Protein AF-A0A836RMW2-F1 (afdb_monomer_lite)

Radius of gyration: 26.43 Å; chains: 1; bounding box: 65×75×48 Å

Sequence (161 aa):
MANDQTCSEKLNKAEEYYYDDALDEAQALVLDCLNNFTLEKKERIRAYTILVRISLARENKDAAKKILLKIFTLDPTYQPTTEQETPRYVNVASEAKQEFIAQSKTTESQKQSSEKANTLWLWMGAGVAVVVTTIVLVVSGSAGENPDQLQSLSNPPPFPQ

pLDDT: mean 78.56, std 23.51, range [31.52, 98.62]

Secondary structure (DSSP, 8-state):
------HHHHHHHHHHHHHTT-HHHHHHHHHHHHT-TT--HHHHHHHHHHHHHHHHHTT-HHHHHHHHHHHHHH-TT----TTTS-HHHHHHHHHHHHHHHHHHHHHHHHHSSSSSS-TTSSS--S--------------------------PPPPPPPP-

Foldseek 3Di:
DPPPDDLVRLQVVLVVCVVVVVLVSSLVSLVVSCVDPPDDLVSVLSSLVSVLSSCVVVVNLVSNLVSLLVNCVSPVPDQDDCVRDPPVSNVSNVVSNVVSVVVVVVVVVVVVVVPPDPPVPPPDDDDDDDDDDDDDDDDDDDDDDDDDDDPDDDDDDDDDD

Structure (mmCIF, N/CA/C/O backbone):
data_AF-A0A836RMW2-F1
#
_entry.id   AF-A0A836RMW2-F1
#
loop_
_atom_site.group_PDB
_atom_site.id
_atom_site.type_symbol
_atom_site.label_atom_id
_atom_site.label_alt_id
_atom_site.label_comp_id
_atom_site.label_asym_id
_atom_site.label_entity_id
_atom_site.label_seq_id
_atom_site.pdbx_PDB_ins_code
_atom_site.Cartn_x
_atom_site.Cartn_y
_atom_site.Cartn_z
_atom_site.occupancy
_atom_site.B_iso_or_equiv
_atom_site.auth_seq_id
_atom_site.auth_comp_id
_atom_site.auth_asym_id
_atom_site.auth_atom_id
_atom_site.pdbx_PDB_model_num
ATOM 1 N N . MET A 1 1 ? 19.967 -21.666 -8.420 1.00 37.78 1 MET A N 1
ATOM 2 C CA . MET A 1 1 ? 20.308 -21.134 -7.086 1.00 37.78 1 MET A CA 1
ATOM 3 C C . MET A 1 1 ? 19.097 -20.343 -6.632 1.00 37.78 1 MET A C 1
ATOM 5 O O . MET A 1 1 ? 18.760 -19.377 -7.303 1.00 37.78 1 MET A O 1
ATOM 9 N N . ALA A 1 2 ? 18.358 -20.831 -5.634 1.00 46.25 2 ALA A N 1
ATOM 10 C CA . ALA A 1 2 ? 17.229 -20.085 -5.088 1.00 46.25 2 ALA A CA 1
ATOM 11 C C . ALA A 1 2 ? 17.804 -18.853 -4.382 1.00 46.25 2 ALA A C 1
ATOM 13 O O . ALA A 1 2 ? 18.662 -18.978 -3.513 1.00 46.25 2 ALA A O 1
ATOM 14 N N . ASN A 1 3 ? 17.433 -17.674 -4.866 1.00 53.44 3 ASN A N 1
ATOM 15 C CA . ASN A 1 3 ? 17.906 -16.406 -4.341 1.00 53.44 3 ASN A CA 1
ATOM 16 C C . ASN A 1 3 ? 17.170 -16.142 -3.019 1.00 53.44 3 ASN A C 1
ATOM 18 O O . ASN A 1 3 ? 16.083 -15.564 -3.031 1.00 53.44 3 ASN A O 1
ATOM 22 N N . ASP A 1 4 ? 17.731 -16.610 -1.900 1.00 62.56 4 ASP A N 1
ATOM 23 C CA . ASP A 1 4 ? 17.242 -16.345 -0.537 1.00 62.56 4 ASP A CA 1
ATOM 24 C C . ASP A 1 4 ? 17.554 -14.896 -0.127 1.00 62.56 4 ASP A C 1
ATOM 26 O O . ASP A 1 4 ? 18.243 -14.620 0.852 1.00 62.56 4 ASP A O 1
ATOM 30 N N . GLN A 1 5 ? 17.060 -13.938 -0.913 1.00 77.69 5 GLN A N 1
ATOM 31 C CA . GLN A 1 5 ? 17.037 -12.545 -0.492 1.00 77.69 5 GLN A CA 1
ATOM 32 C C . GLN A 1 5 ? 16.028 -12.372 0.636 1.00 77.69 5 GLN A C 1
ATOM 34 O O . GLN A 1 5 ? 14.887 -12.851 0.566 1.00 77.69 5 GLN A O 1
ATOM 39 N N . THR A 1 6 ? 16.446 -11.641 1.662 1.00 89.81 6 THR A N 1
ATOM 40 C CA . THR A 1 6 ? 15.588 -11.270 2.785 1.00 89.81 6 THR A CA 1
ATOM 41 C C . THR A 1 6 ? 14.435 -10.383 2.308 1.00 89.81 6 THR A C 1
ATOM 43 O O . THR A 1 6 ? 14.519 -9.717 1.273 1.00 89.81 6 THR A O 1
ATOM 46 N N . CYS A 1 7 ? 13.336 -10.336 3.069 1.00 92.81 7 CYS A N 1
ATOM 47 C CA . CYS A 1 7 ? 12.214 -9.459 2.722 1.00 92.81 7 CYS A CA 1
ATOM 48 C C . CYS A 1 7 ? 12.649 -7.989 2.646 1.00 92.81 7 CYS A C 1
ATOM 50 O O . CYS A 1 7 ? 12.268 -7.289 1.715 1.00 92.81 7 CYS A O 1
ATOM 52 N N . SER A 1 8 ? 13.506 -7.540 3.564 1.00 93.06 8 SER A N 1
ATOM 53 C CA . SER A 1 8 ? 14.064 -6.185 3.543 1.00 93.06 8 SER A CA 1
ATOM 54 C C . SER A 1 8 ? 14.803 -5.868 2.233 1.00 93.06 8 SER A C 1
ATOM 56 O O . SER A 1 8 ? 14.539 -4.835 1.618 1.00 93.06 8 SER A O 1
ATOM 58 N N . GLU A 1 9 ? 15.655 -6.778 1.747 1.00 94.19 9 GLU A N 1
ATOM 59 C CA . GLU A 1 9 ? 16.366 -6.613 0.468 1.00 94.19 9 GLU A CA 1
ATOM 60 C C . GLU A 1 9 ? 15.407 -6.571 -0.724 1.00 94.19 9 GLU A C 1
ATOM 62 O O . GLU A 1 9 ? 15.540 -5.716 -1.599 1.00 94.19 9 GLU A O 1
ATOM 67 N N . LYS A 1 10 ? 14.403 -7.453 -0.741 1.00 95.50 10 LYS A N 1
ATOM 68 C CA . LYS A 1 10 ? 13.364 -7.461 -1.778 1.00 95.50 10 LYS A CA 1
ATOM 69 C C . LYS A 1 10 ? 12.553 -6.166 -1.781 1.00 95.50 10 LYS A C 1
ATOM 71 O O . LYS A 1 10 ? 12.258 -5.653 -2.854 1.00 95.50 10 LYS A O 1
ATOM 76 N N . LEU A 1 11 ? 12.219 -5.611 -0.613 1.00 97.00 11 LEU A N 1
ATOM 77 C CA . LEU A 1 11 ? 11.503 -4.335 -0.518 1.00 97.00 11 LEU A CA 1
ATOM 78 C C . LEU A 1 11 ? 12.367 -3.148 -0.963 1.00 97.00 11 LEU A C 1
ATOM 80 O O . LEU A 1 11 ? 11.845 -2.262 -1.630 1.00 97.00 11 LEU A O 1
ATOM 84 N N . ASN A 1 12 ? 13.670 -3.141 -0.658 1.00 97.31 12 ASN A N 1
ATOM 85 C CA . ASN A 1 12 ? 14.590 -2.127 -1.190 1.00 97.31 12 ASN A CA 1
ATOM 86 C C . ASN A 1 12 ? 14.624 -2.184 -2.723 1.00 97.31 12 ASN A C 1
ATOM 88 O O . ASN A 1 12 ? 14.425 -1.174 -3.389 1.00 97.31 12 ASN A O 1
ATOM 92 N N . LYS A 1 13 ? 14.778 -3.387 -3.283 1.00 97.69 13 LYS A N 1
ATOM 93 C CA . LYS A 1 13 ? 14.796 -3.585 -4.734 1.00 97.69 13 LYS A CA 1
ATOM 94 C C . LYS A 1 13 ? 13.450 -3.260 -5.393 1.00 97.69 13 LYS A C 1
ATOM 96 O O . LYS A 1 13 ? 13.409 -2.775 -6.516 1.00 97.69 13 LYS A O 1
ATOM 101 N N . ALA A 1 14 ? 12.337 -3.500 -4.704 1.00 98.12 14 ALA A N 1
ATOM 102 C CA . ALA A 1 14 ? 11.022 -3.098 -5.188 1.00 98.12 14 ALA A CA 1
ATOM 103 C C . ALA A 1 14 ? 10.861 -1.574 -5.249 1.00 98.12 14 ALA A C 1
ATOM 105 O O . ALA A 1 14 ? 10.213 -1.071 -6.162 1.00 98.12 14 ALA A O 1
ATOM 106 N N . GLU A 1 15 ? 11.435 -0.836 -4.296 1.00 97.69 15 GLU A N 1
ATOM 107 C CA . GLU A 1 15 ? 11.463 0.628 -4.346 1.00 97.69 15 GLU A CA 1
ATOM 108 C C . GLU A 1 15 ? 12.317 1.124 -5.519 1.00 97.69 15 GLU A C 1
ATOM 110 O O . GLU A 1 15 ? 11.873 2.020 -6.229 1.00 97.69 15 GLU A O 1
ATOM 115 N N . GLU A 1 16 ? 13.477 0.510 -5.775 1.00 98.12 16 GLU A N 1
ATOM 116 C CA . GLU A 1 16 ? 14.290 0.795 -6.969 1.00 98.12 16 GLU A CA 1
ATOM 117 C C . GLU A 1 16 ? 13.474 0.588 -8.253 1.00 98.12 16 GLU A C 1
ATOM 119 O O . GLU A 1 16 ? 13.306 1.523 -9.032 1.00 98.12 16 GLU A O 1
ATOM 124 N N . TYR A 1 17 ? 12.852 -0.586 -8.417 1.00 98.50 17 TYR A N 1
ATOM 125 C CA . TYR A 1 17 ? 12.001 -0.864 -9.576 1.00 98.50 17 TYR A CA 1
ATOM 126 C C . TYR A 1 17 ? 10.817 0.097 -9.705 1.00 98.50 17 TYR A C 1
ATOM 128 O O . TYR A 1 17 ? 10.443 0.458 -10.815 1.00 98.50 17 TYR A O 1
ATOM 136 N N . TYR A 1 18 ? 10.231 0.542 -8.593 1.00 98.12 18 TYR A N 1
ATOM 137 C CA . TYR A 1 18 ? 9.175 1.551 -8.628 1.00 98.12 18 TYR A CA 1
ATOM 138 C C . TYR A 1 18 ? 9.671 2.883 -9.211 1.00 98.12 18 TYR A C 1
ATOM 140 O O . TYR A 1 18 ? 8.960 3.496 -10.004 1.00 98.12 18 TYR A O 1
ATOM 148 N N . TYR A 1 19 ? 10.873 3.333 -8.839 1.00 97.31 19 TYR A N 1
ATOM 149 C CA . TYR A 1 19 ? 11.450 4.567 -9.381 1.00 97.31 19 TYR A CA 1
ATOM 150 C C . TYR A 1 19 ? 11.908 4.430 -10.837 1.00 97.31 19 TYR A C 1
ATOM 152 O O . TYR A 1 19 ? 11.898 5.424 -11.560 1.00 97.31 19 TYR A O 1
ATOM 160 N N . ASP A 1 20 ? 12.227 3.211 -11.271 1.00 98.00 20 ASP A N 1
ATOM 161 C CA . ASP A 1 20 ? 12.560 2.877 -12.660 1.00 98.00 20 ASP A CA 1
ATOM 162 C C . ASP A 1 20 ? 11.319 2.599 -13.540 1.00 98.00 20 ASP A C 1
ATOM 164 O O . ASP A 1 20 ? 11.461 2.168 -14.683 1.00 98.00 20 ASP A O 1
ATOM 168 N N . ASP A 1 21 ? 10.102 2.821 -13.022 1.00 97.62 21 ASP A N 1
ATOM 169 C CA . ASP A 1 21 ? 8.810 2.522 -13.676 1.00 97.62 21 ASP A CA 1
ATOM 170 C C . ASP A 1 21 ? 8.593 1.026 -14.019 1.00 97.62 21 ASP A C 1
ATOM 172 O O . ASP A 1 21 ? 7.662 0.644 -14.728 1.00 97.62 21 ASP A O 1
ATOM 176 N N . ALA A 1 22 ? 9.401 0.135 -13.438 1.00 98.38 22 ALA A N 1
ATOM 177 C CA . ALA A 1 22 ? 9.267 -1.322 -13.504 1.00 98.38 22 ALA A CA 1
ATOM 178 C C . ALA A 1 22 ? 8.227 -1.820 -12.476 1.00 98.38 22 ALA A C 1
ATOM 180 O O . ALA A 1 22 ? 8.516 -2.532 -11.507 1.00 98.38 22 ALA A O 1
ATOM 181 N N . LEU A 1 23 ? 6.982 -1.360 -12.637 1.00 98.25 23 LEU A N 1
ATOM 182 C CA . LEU A 1 23 ? 5.929 -1.513 -11.630 1.00 98.25 23 LEU A CA 1
ATOM 183 C C . LEU A 1 23 ? 5.490 -2.967 -11.401 1.00 98.25 23 LEU A C 1
ATOM 185 O O . LEU A 1 23 ? 4.979 -3.274 -10.319 1.00 98.25 23 LEU A O 1
ATOM 189 N N . ASP A 1 24 ? 5.605 -3.844 -12.399 1.00 98.38 24 ASP A N 1
ATOM 190 C CA . ASP A 1 24 ? 5.230 -5.260 -12.282 1.00 98.38 24 ASP A CA 1
ATOM 191 C C . ASP A 1 24 ? 6.291 -6.044 -11.497 1.00 98.38 24 ASP A C 1
ATOM 193 O O . ASP A 1 24 ? 5.956 -6.817 -10.595 1.00 98.38 24 ASP A O 1
ATOM 197 N N . GLU A 1 25 ? 7.569 -5.776 -11.753 1.00 98.31 25 GLU A N 1
ATOM 198 C CA . GLU A 1 25 ? 8.708 -6.328 -11.024 1.00 98.31 25 GLU A CA 1
ATOM 199 C C . GLU A 1 25 ? 8.703 -5.868 -9.564 1.00 98.31 25 GLU A C 1
ATOM 201 O O . GLU A 1 25 ? 8.856 -6.687 -8.650 1.00 98.31 25 GLU A O 1
ATOM 206 N N . ALA A 1 26 ? 8.451 -4.574 -9.332 1.00 98.50 26 ALA A N 1
ATOM 207 C CA . ALA A 1 26 ? 8.278 -4.023 -7.993 1.00 98.50 26 ALA A CA 1
ATOM 208 C C . ALA A 1 26 ? 7.146 -4.740 -7.243 1.00 98.50 26 ALA A C 1
ATOM 210 O O . ALA A 1 26 ? 7.323 -5.197 -6.112 1.00 98.50 26 ALA A O 1
ATOM 211 N N . GLN A 1 27 ? 5.983 -4.893 -7.884 1.00 98.31 27 GLN A N 1
ATOM 212 C CA . GLN A 1 27 ? 4.835 -5.560 -7.279 1.00 98.31 27 GLN A CA 1
ATOM 213 C C . GLN A 1 27 ? 5.128 -7.030 -6.959 1.00 98.31 27 GLN A C 1
ATOM 215 O O . GLN A 1 27 ? 4.774 -7.491 -5.871 1.00 98.31 27 GLN A O 1
ATOM 220 N N . ALA A 1 28 ? 5.779 -7.758 -7.868 1.00 98.06 28 ALA A N 1
ATOM 221 C CA . ALA A 1 28 ? 6.111 -9.165 -7.676 1.00 98.06 28 ALA A CA 1
ATOM 222 C C . ALA A 1 28 ? 6.986 -9.378 -6.431 1.00 98.06 28 ALA A C 1
ATOM 224 O O . ALA A 1 28 ? 6.673 -10.235 -5.603 1.00 98.06 28 ALA A O 1
ATOM 225 N N . LEU A 1 29 ? 8.023 -8.552 -6.246 1.00 97.38 29 LEU A N 1
ATOM 226 C CA . LEU A 1 29 ? 8.892 -8.616 -5.067 1.00 97.38 29 LEU A CA 1
ATOM 227 C C . LEU A 1 29 ? 8.139 -8.330 -3.767 1.00 97.38 29 LEU A C 1
ATOM 229 O O . LEU A 1 29 ? 8.340 -9.011 -2.762 1.00 97.38 29 LEU A O 1
ATOM 233 N N . VAL A 1 30 ? 7.251 -7.336 -3.774 1.00 97.94 30 VAL A N 1
ATOM 234 C CA . VAL A 1 30 ? 6.488 -6.973 -2.577 1.00 97.94 30 VAL A CA 1
ATOM 235 C C . VAL A 1 30 ? 5.485 -8.061 -2.197 1.00 97.94 30 VAL A C 1
ATOM 237 O O . VAL A 1 30 ? 5.331 -8.372 -1.014 1.00 97.94 30 VAL A O 1
ATOM 240 N N . LEU A 1 31 ? 4.803 -8.655 -3.180 1.00 97.00 31 LEU A N 1
ATOM 241 C CA . LEU A 1 31 ? 3.868 -9.754 -2.938 1.00 97.00 31 LEU A CA 1
ATOM 242 C C . LEU A 1 31 ? 4.583 -10.997 -2.407 1.00 97.00 31 LEU A C 1
ATOM 244 O O . LEU A 1 31 ? 4.076 -11.635 -1.486 1.00 97.00 31 LEU A O 1
ATOM 248 N N . ASP A 1 32 ? 5.775 -11.293 -2.923 1.00 95.19 32 ASP A N 1
ATOM 249 C CA . ASP A 1 32 ? 6.614 -12.372 -2.411 1.00 95.19 32 ASP A CA 1
ATOM 250 C C . ASP A 1 32 ? 6.982 -12.158 -0.930 1.00 95.19 32 ASP A C 1
ATOM 252 O O . ASP A 1 32 ? 6.815 -13.066 -0.115 1.00 95.19 32 ASP A O 1
ATOM 256 N N . CYS A 1 33 ? 7.343 -10.931 -0.532 1.00 94.19 33 CYS A N 1
ATOM 257 C CA . CYS A 1 33 ? 7.563 -10.594 0.881 1.00 94.19 33 CYS A CA 1
ATOM 258 C C . CYS A 1 33 ? 6.311 -10.781 1.745 1.00 94.19 33 CYS A C 1
ATOM 260 O O . CYS A 1 33 ? 6.384 -11.291 2.864 1.00 94.19 33 CYS A O 1
ATOM 262 N N . LEU A 1 34 ? 5.147 -10.354 1.252 1.00 95.44 34 LEU A N 1
ATOM 263 C CA . LEU A 1 34 ? 3.893 -10.408 2.009 1.00 95.44 34 LEU A CA 1
ATOM 264 C C . LEU A 1 34 ? 3.376 -11.834 2.235 1.00 95.44 34 LEU A C 1
ATOM 266 O O . LEU A 1 34 ? 2.623 -12.041 3.194 1.00 95.44 34 LEU A O 1
ATOM 270 N N . ASN A 1 35 ? 3.803 -12.794 1.409 1.00 92.94 35 ASN A N 1
ATOM 271 C CA . ASN A 1 35 ? 3.527 -14.220 1.597 1.00 92.94 35 ASN A CA 1
ATOM 272 C C . ASN A 1 35 ? 4.240 -14.804 2.828 1.00 92.94 35 ASN A C 1
ATOM 274 O O . ASN A 1 35 ? 3.866 -15.876 3.302 1.00 92.94 35 ASN A O 1
ATOM 278 N N . ASN A 1 36 ? 5.227 -14.100 3.391 1.00 88.81 36 ASN A N 1
ATOM 279 C CA . ASN A 1 36 ? 5.855 -14.501 4.639 1.00 88.81 36 ASN A CA 1
ATOM 280 C C . ASN A 1 36 ? 4.960 -14.161 5.854 1.00 88.81 36 ASN A C 1
ATOM 282 O O . ASN A 1 36 ? 4.682 -12.998 6.174 1.00 88.81 36 ASN A O 1
ATOM 286 N N . PHE A 1 37 ? 4.513 -15.193 6.573 1.00 80.94 37 PHE A N 1
ATOM 287 C CA . PHE A 1 37 ? 3.658 -15.047 7.756 1.00 80.94 37 PHE A CA 1
ATOM 288 C C . PHE A 1 37 ? 4.398 -14.511 8.986 1.00 80.94 37 PHE A C 1
ATOM 290 O O . PHE A 1 37 ? 3.763 -13.901 9.843 1.00 80.94 37 PHE A O 1
ATOM 297 N N . THR A 1 38 ? 5.722 -14.673 9.062 1.00 87.44 38 THR A N 1
ATOM 298 C CA . THR A 1 38 ? 6.537 -14.188 10.189 1.00 87.44 38 THR A CA 1
ATOM 299 C C . THR A 1 38 ? 7.055 -12.765 9.982 1.00 87.44 38 THR A C 1
ATOM 301 O O . THR A 1 38 ? 7.844 -12.285 10.789 1.00 87.44 38 THR A O 1
ATOM 304 N N . LEU A 1 39 ? 6.633 -12.091 8.905 1.00 90.50 39 LEU A N 1
ATOM 305 C CA . LEU A 1 39 ? 7.045 -10.725 8.599 1.00 90.50 39 LEU A CA 1
ATOM 306 C C . LEU A 1 39 ? 6.594 -9.760 9.701 1.00 90.50 39 LEU A C 1
ATOM 308 O O . LEU A 1 39 ? 5.404 -9.713 10.046 1.00 90.50 39 LEU A O 1
ATOM 312 N N . GLU A 1 40 ? 7.531 -8.961 10.210 1.00 93.31 40 GLU A N 1
ATOM 313 C CA . GLU A 1 40 ? 7.251 -7.992 11.262 1.00 93.31 40 GLU A CA 1
ATOM 314 C C . GLU A 1 40 ? 6.214 -6.959 10.809 1.00 93.31 40 GLU A C 1
ATOM 316 O O . GLU A 1 40 ? 6.141 -6.572 9.639 1.00 93.31 40 GLU A O 1
ATOM 321 N N . LYS A 1 41 ? 5.423 -6.442 11.759 1.00 94.62 41 LYS A N 1
ATOM 322 C CA . LYS A 1 41 ? 4.385 -5.437 11.474 1.00 94.62 41 LYS A CA 1
ATOM 323 C C . LYS A 1 41 ? 4.941 -4.240 10.691 1.00 94.62 41 LYS A C 1
ATOM 325 O O . LYS A 1 41 ? 4.299 -3.787 9.748 1.00 94.62 41 LYS A O 1
ATOM 330 N N . LYS A 1 42 ? 6.125 -3.741 11.065 1.00 94.50 42 LYS A N 1
ATOM 331 C CA . LYS A 1 42 ? 6.762 -2.585 10.416 1.00 94.50 42 LYS A CA 1
ATOM 332 C C . LYS A 1 42 ? 7.115 -2.873 8.954 1.00 94.50 42 LYS A C 1
ATOM 334 O O . LYS A 1 42 ? 6.803 -2.061 8.086 1.00 94.50 42 LYS A O 1
ATOM 339 N N . GLU A 1 43 ? 7.706 -4.031 8.671 1.00 95.38 43 GLU A N 1
ATOM 340 C CA . GLU A 1 43 ? 8.023 -4.451 7.301 1.00 95.38 43 GLU A CA 1
ATOM 341 C C . GLU A 1 43 ? 6.759 -4.692 6.474 1.00 95.38 43 GLU A C 1
ATOM 343 O O . GLU A 1 43 ? 6.690 -4.293 5.313 1.00 95.38 43 GLU A O 1
ATOM 348 N N . ARG A 1 44 ? 5.714 -5.262 7.083 1.00 96.88 44 ARG A N 1
ATOM 349 C CA . ARG A 1 44 ? 4.415 -5.463 6.431 1.00 96.88 44 ARG A CA 1
ATOM 350 C C . ARG A 1 44 ? 3.749 -4.139 6.050 1.00 96.88 44 ARG A C 1
ATOM 352 O O . ARG A 1 44 ? 3.187 -4.036 4.963 1.00 96.88 44 ARG A O 1
ATOM 359 N N . ILE A 1 45 ? 3.829 -3.124 6.914 1.00 97.06 45 ILE A N 1
ATOM 360 C CA . ILE A 1 45 ? 3.353 -1.768 6.599 1.00 97.06 45 ILE A CA 1
ATOM 361 C C . ILE A 1 45 ? 4.164 -1.183 5.442 1.00 97.06 45 ILE A C 1
ATOM 363 O O . ILE A 1 45 ? 3.558 -0.726 4.481 1.00 97.06 45 ILE A O 1
ATOM 367 N N . ARG A 1 46 ? 5.503 -1.265 5.478 1.00 97.31 46 ARG A N 1
ATOM 368 C CA . ARG A 1 46 ? 6.362 -0.792 4.377 1.00 97.31 46 ARG A CA 1
ATOM 369 C C . ARG A 1 46 ? 5.999 -1.453 3.044 1.00 97.31 46 ARG A C 1
ATOM 371 O O . ARG A 1 46 ? 5.820 -0.757 2.050 1.00 97.31 46 ARG A O 1
ATOM 378 N N . ALA A 1 47 ? 5.836 -2.774 3.034 1.00 98.12 47 ALA A N 1
ATOM 379 C CA . ALA A 1 47 ? 5.412 -3.529 1.860 1.00 98.12 47 ALA A CA 1
ATOM 380 C C . ALA A 1 47 ? 4.072 -3.013 1.307 1.00 98.12 47 ALA A C 1
ATOM 382 O O . ALA A 1 47 ? 3.959 -2.692 0.125 1.00 98.12 47 ALA A O 1
ATOM 383 N N . TYR A 1 48 ? 3.059 -2.854 2.162 1.00 98.50 48 TYR A N 1
ATOM 384 C CA . TYR A 1 48 ? 1.783 -2.296 1.722 1.00 98.50 48 TYR A CA 1
ATOM 385 C C . TYR A 1 48 ? 1.903 -0.855 1.219 1.00 98.50 48 TYR A C 1
ATOM 387 O O . TYR A 1 48 ? 1.283 -0.541 0.208 1.00 98.50 48 TYR A O 1
ATOM 395 N N . THR A 1 49 ? 2.722 -0.005 1.842 1.00 98.31 49 THR A N 1
ATOM 396 C CA . THR A 1 49 ? 2.985 1.359 1.356 1.00 98.31 49 THR A CA 1
ATOM 397 C C . THR A 1 49 ? 3.513 1.349 -0.080 1.00 98.31 49 THR A C 1
ATOM 399 O O . THR A 1 49 ? 3.013 2.101 -0.916 1.00 98.31 49 THR A O 1
ATOM 402 N N . ILE A 1 50 ? 4.451 0.453 -0.411 1.00 98.50 50 ILE A N 1
ATOM 403 C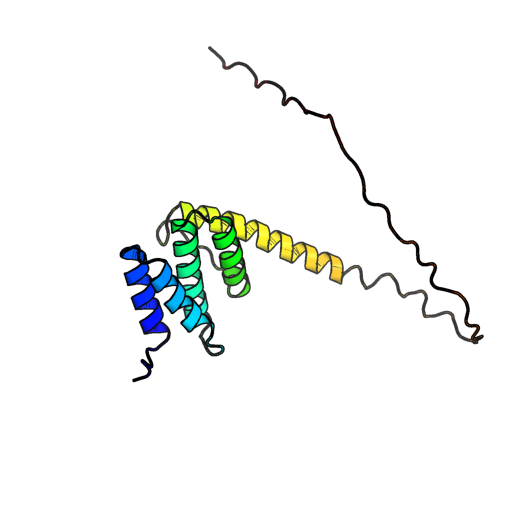 CA . ILE A 1 50 ? 4.962 0.310 -1.784 1.00 98.50 50 ILE A CA 1
ATOM 404 C C . ILE A 1 50 ? 3.834 -0.105 -2.743 1.00 98.50 50 ILE A C 1
ATOM 406 O O . ILE A 1 50 ? 3.683 0.497 -3.803 1.00 98.50 50 ILE A O 1
ATOM 410 N N . LEU A 1 51 ? 2.970 -1.058 -2.365 1.00 98.62 51 LEU A N 1
ATOM 411 C CA . LEU A 1 51 ? 1.819 -1.437 -3.204 1.00 98.62 51 LEU A CA 1
ATOM 412 C C . LEU A 1 51 ? 0.814 -0.296 -3.405 1.00 98.62 51 LEU A C 1
ATOM 414 O O . LEU A 1 51 ? 0.216 -0.196 -4.478 1.00 98.62 51 LEU A O 1
ATOM 418 N N . VAL A 1 52 ? 0.609 0.562 -2.401 1.00 98.62 52 VAL A N 1
ATOM 419 C CA . VAL A 1 52 ? -0.233 1.758 -2.548 1.00 98.62 52 VAL A CA 1
ATOM 420 C C . VAL A 1 52 ? 0.387 2.697 -3.577 1.00 98.62 52 VAL A C 1
ATOM 422 O O . VAL A 1 52 ? -0.314 3.122 -4.493 1.00 98.62 52 VAL A O 1
ATOM 425 N N . ARG A 1 53 ? 1.695 2.975 -3.482 1.00 98.56 53 ARG A N 1
ATOM 426 C CA . ARG A 1 53 ? 2.417 3.812 -4.455 1.00 98.56 53 ARG A CA 1
ATOM 427 C C . ARG A 1 53 ? 2.300 3.250 -5.874 1.00 98.56 53 ARG A C 1
ATOM 429 O O . ARG A 1 53 ? 1.882 3.978 -6.768 1.00 98.56 53 ARG A O 1
ATOM 436 N N . ILE A 1 54 ? 2.540 1.949 -6.058 1.00 98.62 54 ILE A N 1
ATOM 437 C CA . ILE A 1 54 ? 2.361 1.257 -7.348 1.00 98.62 54 ILE A CA 1
ATOM 438 C C . ILE A 1 54 ? 0.922 1.406 -7.861 1.00 98.62 54 ILE A C 1
ATOM 440 O O . ILE A 1 54 ? 0.705 1.733 -9.025 1.00 98.62 54 ILE A O 1
ATOM 444 N N . SER A 1 55 ? -0.079 1.208 -6.999 1.00 98.56 55 SER A N 1
ATOM 445 C CA . SER A 1 55 ? -1.490 1.332 -7.389 1.00 98.56 55 SER A CA 1
ATOM 446 C C . SER A 1 55 ? -1.834 2.750 -7.842 1.00 98.56 55 SER A C 1
ATOM 448 O O . SER A 1 55 ? -2.562 2.924 -8.815 1.00 98.56 55 SER A O 1
ATOM 450 N N . LEU A 1 56 ? -1.285 3.769 -7.175 1.00 98.38 56 LEU A N 1
ATOM 451 C CA . LEU A 1 56 ? -1.460 5.162 -7.577 1.00 98.38 56 LEU A CA 1
ATOM 452 C C . LEU A 1 56 ? -0.723 5.475 -8.883 1.00 98.38 56 LEU A C 1
ATOM 454 O O . LEU A 1 56 ? -1.295 6.165 -9.726 1.00 98.38 56 LEU A O 1
ATOM 458 N N . ALA A 1 57 ? 0.491 4.959 -9.087 1.00 97.88 57 ALA A N 1
ATOM 459 C CA . ALA A 1 57 ? 1.219 5.107 -10.349 1.00 97.88 57 ALA A CA 1
ATOM 460 C C . ALA A 1 57 ? 0.419 4.538 -11.536 1.00 97.88 57 ALA A C 1
ATOM 462 O O . ALA A 1 57 ? 0.342 5.170 -12.581 1.00 97.88 57 ALA A O 1
ATOM 463 N N . ARG A 1 58 ? -0.305 3.430 -11.328 1.00 98.19 58 ARG A N 1
ATOM 464 C CA . ARG A 1 58 ? -1.242 2.836 -12.307 1.00 98.19 58 ARG A CA 1
ATOM 465 C C . ARG A 1 58 ? -2.623 3.501 -12.366 1.00 98.19 58 ARG A C 1
ATOM 467 O O . ARG A 1 58 ? -3.564 2.927 -12.902 1.00 98.19 58 ARG A O 1
ATOM 474 N N . GLU A 1 59 ? -2.782 4.652 -11.724 1.00 97.94 59 GLU A N 1
ATOM 475 C CA . GLU A 1 59 ? -4.045 5.389 -11.608 1.00 97.94 59 GLU A CA 1
ATOM 476 C C . GLU A 1 59 ? -5.215 4.630 -10.957 1.00 97.94 59 GLU A C 1
ATOM 478 O O . GLU A 1 59 ? -6.362 5.073 -10.989 1.00 97.94 59 GLU A O 1
ATOM 483 N N . ASN A 1 60 ? -4.932 3.537 -10.251 1.00 98.12 60 ASN A N 1
ATOM 484 C CA . ASN A 1 60 ? -5.937 2.710 -9.602 1.00 98.12 60 ASN A CA 1
ATOM 485 C C . ASN A 1 60 ? -6.158 3.136 -8.141 1.00 98.12 60 ASN A C 1
ATOM 487 O O . ASN A 1 60 ? -5.636 2.541 -7.190 1.00 98.12 60 ASN A O 1
ATOM 491 N N . LYS A 1 61 ? -6.959 4.194 -7.964 1.00 98.19 61 LYS A N 1
ATOM 492 C CA . LYS A 1 61 ? -7.312 4.745 -6.644 1.00 98.19 61 LYS A CA 1
ATOM 493 C C . LYS A 1 61 ? -8.021 3.717 -5.755 1.00 98.19 61 LYS A C 1
ATOM 495 O O . LYS A 1 61 ? -7.736 3.649 -4.561 1.00 98.19 61 LYS A O 1
ATOM 500 N N . ASP A 1 62 ? -8.912 2.902 -6.314 1.00 97.75 62 ASP A N 1
ATOM 501 C CA . ASP A 1 62 ? -9.670 1.902 -5.555 1.00 97.75 62 ASP A CA 1
ATOM 502 C C . ASP A 1 62 ? -8.777 0.793 -4.994 1.00 97.75 62 ASP A C 1
ATOM 504 O O . ASP A 1 62 ? -8.923 0.396 -3.834 1.00 97.75 62 ASP A O 1
ATOM 508 N N . ALA A 1 63 ? -7.812 0.310 -5.783 1.00 98.25 63 ALA A N 1
ATOM 509 C CA . ALA A 1 63 ? -6.816 -0.643 -5.303 1.00 98.25 63 ALA A CA 1
ATOM 510 C C . ALA A 1 63 ? -5.969 -0.033 -4.179 1.00 98.25 63 ALA A C 1
ATOM 512 O O . ALA A 1 63 ? -5.814 -0.655 -3.125 1.00 98.25 63 ALA A O 1
ATOM 513 N N . ALA A 1 64 ? -5.508 1.209 -4.359 1.00 98.50 64 ALA A N 1
ATOM 514 C CA . ALA A 1 64 ? -4.757 1.941 -3.343 1.00 98.50 64 ALA A CA 1
ATOM 515 C C . ALA A 1 64 ? -5.533 2.039 -2.016 1.00 98.50 64 ALA A C 1
ATOM 517 O O . ALA A 1 64 ? -4.992 1.692 -0.964 1.00 98.50 64 ALA A O 1
ATOM 518 N N . LYS A 1 65 ? -6.820 2.416 -2.054 1.00 98.44 65 LYS A N 1
ATOM 519 C CA . LYS A 1 65 ? -7.686 2.457 -0.862 1.00 98.44 65 LYS A CA 1
ATOM 520 C C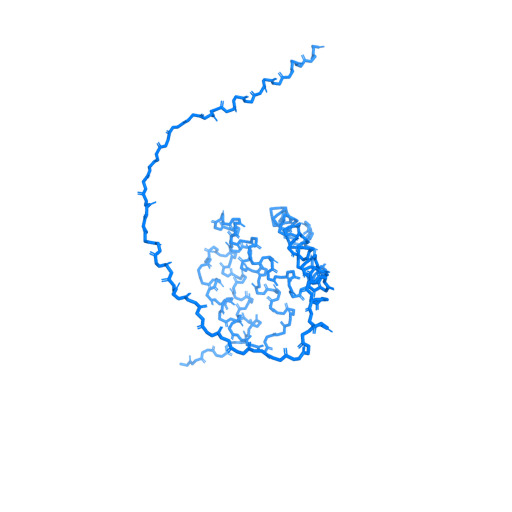 . LYS A 1 65 ? -7.795 1.101 -0.175 1.00 98.44 65 LYS A C 1
ATOM 522 O O . LYS A 1 65 ? -7.591 1.008 1.033 1.00 98.44 65 LYS A O 1
ATOM 527 N N . LYS A 1 66 ? -8.064 0.031 -0.929 1.00 98.19 66 LYS A N 1
ATOM 528 C CA . LYS A 1 66 ? -8.172 -1.330 -0.374 1.00 98.19 66 LYS A CA 1
ATOM 529 C C . LYS A 1 66 ? -6.890 -1.768 0.331 1.00 98.19 66 LYS A C 1
ATOM 531 O O . LYS A 1 66 ? -6.957 -2.438 1.358 1.00 98.19 66 LYS A O 1
ATOM 536 N N . ILE A 1 67 ? -5.728 -1.389 -0.196 1.00 98.56 67 ILE A N 1
ATOM 537 C CA . ILE A 1 67 ? -4.439 -1.677 0.440 1.00 98.56 67 ILE A CA 1
ATOM 538 C C . ILE A 1 67 ? -4.251 -0.817 1.700 1.00 98.56 67 ILE A C 1
ATOM 540 O O . ILE A 1 67 ? -3.852 -1.347 2.736 1.00 98.56 67 ILE A O 1
ATOM 544 N N . LEU A 1 68 ? -4.611 0.470 1.665 1.00 98.50 68 LEU A N 1
ATOM 545 C CA . LEU A 1 68 ? -4.581 1.357 2.836 1.00 98.50 68 LEU A CA 1
ATOM 546 C C . LEU A 1 68 ? -5.447 0.837 3.992 1.00 98.50 68 LEU A C 1
ATOM 548 O O . LEU A 1 68 ? -5.020 0.893 5.142 1.00 98.50 68 LEU A O 1
ATOM 552 N N . LEU A 1 69 ? -6.611 0.244 3.710 1.00 97.88 69 LEU A N 1
ATOM 553 C CA . LEU A 1 69 ? -7.430 -0.415 4.737 1.00 97.88 69 LEU A CA 1
ATOM 554 C C . LEU A 1 69 ? -6.665 -1.538 5.459 1.00 97.88 69 LEU A C 1
ATOM 556 O O . LEU A 1 69 ? -6.806 -1.704 6.673 1.00 97.88 69 LEU A O 1
ATOM 560 N N . LYS A 1 70 ? -5.800 -2.277 4.749 1.00 97.50 70 LYS A N 1
ATOM 561 C CA . LYS A 1 70 ? -4.920 -3.279 5.371 1.00 97.50 70 LYS A CA 1
ATOM 562 C C . LYS A 1 70 ? -3.881 -2.623 6.276 1.00 97.50 70 LYS A C 1
ATOM 564 O O . LYS A 1 70 ? -3.636 -3.133 7.366 1.00 97.50 70 LYS A O 1
ATOM 569 N N . ILE A 1 71 ? -3.316 -1.483 5.870 1.00 98.06 71 ILE A N 1
ATOM 570 C CA . ILE A 1 71 ? -2.401 -0.706 6.719 1.00 98.06 71 ILE A CA 1
ATOM 571 C C . ILE A 1 71 ? -3.118 -0.254 7.993 1.00 98.06 71 ILE A C 1
ATOM 573 O O . ILE A 1 71 ? -2.604 -0.496 9.077 1.00 98.06 71 ILE A O 1
ATOM 577 N N . PHE A 1 72 ? -4.326 0.308 7.896 1.00 97.75 72 PHE A N 1
ATOM 578 C CA . PHE A 1 72 ? -5.085 0.752 9.073 1.00 97.75 72 PHE A CA 1
ATOM 579 C C . PHE A 1 72 ? -5.521 -0.389 9.991 1.00 97.75 72 PHE A C 1
ATOM 581 O O . PHE A 1 72 ? -5.624 -0.195 11.199 1.00 97.75 72 PHE A O 1
ATOM 588 N N . THR A 1 73 ? -5.736 -1.584 9.440 1.00 96.19 73 THR A N 1
ATOM 589 C CA . THR A 1 73 ? -5.992 -2.791 10.238 1.00 96.19 73 THR A CA 1
ATOM 590 C C . THR A 1 73 ? -4.761 -3.181 11.062 1.00 96.19 73 THR A C 1
ATOM 592 O O . THR A 1 73 ? -4.892 -3.593 12.211 1.00 96.19 73 THR A O 1
ATOM 595 N N . LEU A 1 74 ? -3.556 -3.035 10.499 1.00 95.94 74 LEU A N 1
ATOM 596 C CA . LEU A 1 74 ? -2.303 -3.296 11.212 1.00 95.94 74 LEU A CA 1
ATOM 597 C C . LEU A 1 74 ? -1.969 -2.180 12.204 1.00 95.94 74 LEU A C 1
ATOM 599 O O . LEU A 1 74 ? -1.525 -2.452 13.320 1.00 95.94 74 LEU A O 1
ATOM 603 N N . ASP A 1 75 ? -2.143 -0.930 11.790 1.00 97.25 75 ASP A N 1
ATOM 604 C CA . ASP A 1 75 ? -1.854 0.274 12.555 1.00 97.25 75 ASP A CA 1
ATOM 605 C C . ASP A 1 75 ? -2.973 1.320 12.401 1.00 97.25 75 ASP A C 1
ATOM 607 O O . ASP A 1 75 ? -2.950 2.155 11.488 1.00 97.25 75 ASP A O 1
ATOM 611 N N . PRO A 1 76 ? -3.939 1.336 13.338 1.00 96.25 76 PRO A N 1
ATOM 612 C CA . PRO A 1 76 ? -4.998 2.336 13.360 1.00 96.25 76 PRO A CA 1
ATOM 613 C C . PRO A 1 76 ? -4.508 3.763 13.619 1.00 96.25 76 PRO A C 1
ATOM 615 O O . PRO A 1 76 ? -5.306 4.688 13.498 1.00 96.25 76 PRO A O 1
ATOM 618 N N . THR A 1 77 ? -3.239 3.979 13.967 1.00 95.88 77 THR A N 1
ATOM 619 C CA . THR A 1 77 ? -2.662 5.317 14.168 1.00 95.88 77 THR A CA 1
ATOM 620 C C . THR A 1 77 ? -1.871 5.817 12.961 1.00 95.88 77 THR A C 1
ATOM 622 O O . THR A 1 77 ? -1.468 6.975 12.941 1.00 95.88 77 THR A O 1
ATOM 625 N N . TYR A 1 78 ? -1.709 4.986 11.923 1.00 96.12 78 TYR A N 1
ATOM 626 C CA . TYR A 1 78 ? -1.013 5.369 10.699 1.00 96.12 78 TYR A CA 1
ATOM 627 C C . TYR A 1 78 ? -1.662 6.601 10.056 1.00 96.12 78 TYR A C 1
ATOM 629 O O . TYR A 1 78 ? -2.861 6.600 9.746 1.00 96.12 78 TYR A O 1
ATOM 637 N N . GLN A 1 79 ? -0.849 7.638 9.855 1.00 94.81 79 GLN A N 1
ATOM 638 C CA . GLN A 1 79 ? -1.245 8.905 9.258 1.00 94.81 79 GLN A CA 1
ATOM 639 C C . GLN A 1 79 ? -0.070 9.462 8.435 1.00 94.81 79 GLN A C 1
ATOM 641 O O . GLN A 1 79 ? 0.844 10.055 9.005 1.00 94.81 79 GLN A O 1
ATOM 646 N N . PRO A 1 80 ? -0.052 9.238 7.110 1.00 94.75 80 PRO A N 1
ATOM 647 C CA . PRO A 1 80 ? 0.997 9.769 6.246 1.00 94.75 80 PRO A CA 1
ATOM 648 C C . PRO A 1 80 ? 0.878 11.291 6.139 1.00 94.75 80 PRO A C 1
ATOM 650 O O . PRO A 1 80 ? -0.233 11.828 6.087 1.00 94.75 80 PRO A O 1
ATOM 653 N N . THR A 1 81 ? 2.014 11.977 6.055 1.00 95.56 81 THR A N 1
ATOM 654 C CA . THR A 1 81 ? 2.073 13.430 5.844 1.00 95.56 81 THR A CA 1
ATOM 655 C C . THR A 1 81 ? 2.679 13.772 4.483 1.00 95.56 81 THR A C 1
ATOM 657 O O . THR A 1 81 ? 3.288 12.924 3.827 1.00 95.56 81 THR A O 1
ATOM 660 N N . THR A 1 82 ? 2.515 15.019 4.037 1.00 94.31 82 THR A N 1
ATOM 661 C CA . THR A 1 82 ? 3.029 15.494 2.739 1.00 94.31 82 THR A CA 1
ATOM 662 C C . THR A 1 82 ? 4.551 15.604 2.681 1.00 94.31 82 THR A C 1
ATOM 664 O O . THR A 1 82 ? 5.121 15.694 1.600 1.00 94.31 82 THR A O 1
ATOM 667 N N . GLU A 1 83 ? 5.225 15.593 3.830 1.00 95.12 83 GLU A N 1
ATOM 668 C CA . GLU A 1 83 ? 6.688 15.545 3.920 1.00 95.12 83 GLU A CA 1
ATOM 669 C C . GLU A 1 83 ? 7.223 14.133 3.645 1.00 95.12 83 GLU A C 1
ATOM 671 O O . GLU A 1 83 ? 8.364 13.974 3.219 1.00 95.12 83 GLU A O 1
ATOM 676 N N . GLN A 1 84 ? 6.409 13.107 3.909 1.00 92.00 84 GLN A N 1
ATOM 677 C CA . GLN A 1 84 ? 6.770 11.699 3.738 1.00 92.00 84 GLN A CA 1
ATOM 678 C C . GLN A 1 84 ? 6.307 11.144 2.389 1.00 92.00 84 GLN A C 1
ATOM 680 O O . GLN A 1 84 ? 6.948 10.256 1.830 1.00 92.00 84 GLN A O 1
ATOM 685 N N . GLU A 1 85 ? 5.170 11.630 1.893 1.00 95.69 85 GLU A N 1
ATOM 686 C CA . GLU A 1 85 ? 4.471 11.092 0.732 1.00 95.69 85 GLU A CA 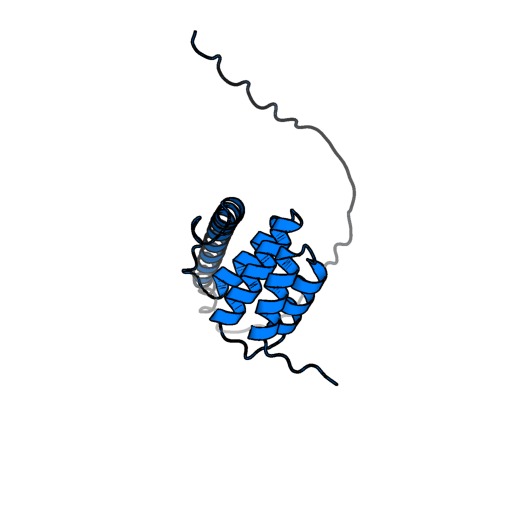1
ATOM 687 C C . GLU A 1 85 ? 3.896 12.204 -0.147 1.00 95.69 85 GLU A C 1
ATOM 689 O O . GLU A 1 85 ? 3.727 13.350 0.262 1.00 95.69 85 GLU A O 1
ATOM 694 N N . THR A 1 86 ? 3.515 11.848 -1.372 1.00 95.62 86 THR A N 1
ATOM 695 C CA . THR A 1 86 ? 2.879 12.805 -2.286 1.00 95.62 86 THR A CA 1
ATOM 696 C C . THR A 1 86 ? 1.515 13.288 -1.757 1.00 95.62 86 THR A C 1
ATOM 698 O O . THR A 1 86 ? 0.791 12.516 -1.118 1.00 95.62 86 THR A O 1
ATOM 701 N N . PRO A 1 87 ? 1.068 14.514 -2.105 1.00 97.50 87 PRO A N 1
ATOM 702 C CA . PRO A 1 87 ? -0.274 14.991 -1.750 1.00 97.50 87 PRO A CA 1
ATOM 703 C C . PRO A 1 87 ? -1.390 14.043 -2.206 1.00 97.50 87 PRO A C 1
ATOM 705 O O . PRO A 1 87 ? -2.386 13.850 -1.510 1.00 97.50 87 PRO A O 1
ATOM 708 N N . ARG A 1 88 ? -1.200 13.388 -3.358 1.00 97.00 88 ARG A N 1
ATOM 709 C CA . ARG A 1 88 ? -2.132 12.382 -3.875 1.00 97.00 88 ARG A CA 1
ATOM 710 C C . ARG A 1 88 ? -2.267 11.193 -2.927 1.00 97.00 88 ARG A C 1
ATOM 712 O O . ARG A 1 88 ? -3.387 10.772 -2.656 1.00 97.00 88 ARG A O 1
ATOM 719 N N . TYR A 1 89 ? -1.156 10.674 -2.410 1.00 98.25 89 TYR A N 1
ATOM 720 C CA . TYR A 1 89 ? -1.168 9.583 -1.437 1.00 98.25 89 TYR A CA 1
ATOM 721 C C . TYR A 1 89 ? -1.910 9.988 -0.161 1.00 98.25 89 TYR A C 1
ATOM 723 O O . TYR A 1 89 ? -2.809 9.273 0.279 1.00 98.25 89 TYR A O 1
ATOM 731 N N . VAL A 1 90 ? -1.582 11.158 0.398 1.00 98.19 90 VAL A N 1
ATOM 732 C CA . VAL A 1 90 ? -2.194 11.670 1.635 1.00 98.19 90 VAL A CA 1
ATOM 733 C C . VAL A 1 90 ? -3.708 11.835 1.480 1.00 98.19 90 VAL A C 1
ATOM 735 O O . VAL A 1 90 ? -4.467 11.408 2.352 1.00 98.19 90 VAL A O 1
ATOM 738 N N . ASN A 1 91 ? -4.167 12.368 0.346 1.00 97.88 91 ASN A N 1
ATOM 739 C CA . ASN A 1 91 ? -5.595 12.516 0.063 1.00 97.88 91 ASN A CA 1
ATOM 740 C C . ASN A 1 91 ? -6.315 11.159 0.024 1.00 97.88 91 ASN A C 1
ATOM 742 O O . ASN A 1 91 ? -7.349 10.984 0.668 1.00 97.88 91 ASN A O 1
ATOM 746 N N . VAL A 1 92 ? -5.745 10.168 -0.669 1.00 98.19 92 VAL A N 1
ATOM 747 C CA . VAL A 1 92 ? -6.328 8.818 -0.747 1.00 98.19 92 VAL A CA 1
ATOM 748 C C . VAL A 1 92 ? -6.315 8.125 0.618 1.00 98.19 92 VAL A C 1
ATOM 750 O O . VAL A 1 92 ? -7.293 7.469 0.979 1.00 98.19 92 VAL A O 1
ATOM 753 N N . ALA A 1 93 ? -5.249 8.301 1.400 1.00 98.19 93 ALA A N 1
ATOM 754 C CA . ALA A 1 93 ? -5.152 7.785 2.760 1.00 98.19 93 ALA A CA 1
ATOM 755 C C . ALA A 1 93 ? -6.215 8.393 3.683 1.00 98.19 93 ALA A C 1
ATOM 757 O O . ALA A 1 93 ? -6.847 7.658 4.439 1.00 98.19 93 ALA A O 1
ATOM 758 N N . SER A 1 94 ? -6.458 9.703 3.589 1.00 97.50 94 SER A N 1
ATOM 759 C CA . SER A 1 94 ? -7.509 10.390 4.347 1.00 97.50 94 SER A CA 1
ATOM 760 C C . SER A 1 94 ? -8.901 9.844 4.017 1.00 97.50 94 SER A C 1
ATOM 762 O O . SER A 1 94 ? -9.664 9.501 4.920 1.00 97.50 94 SER A O 1
ATOM 764 N N . GLU A 1 95 ? -9.217 9.667 2.732 1.00 97.38 95 GLU A N 1
ATOM 765 C CA . GLU A 1 95 ? -10.489 9.071 2.308 1.00 97.38 95 GLU A CA 1
ATOM 766 C C . GLU A 1 95 ? -10.650 7.633 2.827 1.00 97.38 95 GLU A C 1
ATOM 768 O O . GLU A 1 95 ? -11.650 7.305 3.466 1.00 97.38 95 GLU A O 1
ATOM 773 N N . ALA A 1 96 ? -9.636 6.784 2.625 1.00 97.62 96 ALA A N 1
ATOM 774 C CA . ALA A 1 96 ? -9.655 5.404 3.109 1.00 97.62 96 ALA A CA 1
ATOM 775 C C . ALA A 1 96 ? -9.775 5.335 4.643 1.00 97.62 96 ALA A C 1
ATOM 777 O O . ALA A 1 96 ? -10.378 4.408 5.185 1.00 97.62 96 ALA A O 1
ATOM 778 N N . LYS A 1 97 ? -9.235 6.326 5.363 1.00 97.25 97 LYS A N 1
ATOM 779 C CA . LYS A 1 97 ? -9.342 6.408 6.820 1.00 97.25 97 LYS A CA 1
ATOM 780 C C . LYS A 1 97 ? -10.775 6.653 7.277 1.00 97.25 97 LYS A C 1
ATOM 782 O O . LYS A 1 97 ? -11.216 6.034 8.245 1.00 97.25 97 LYS A O 1
ATOM 787 N N . GLN A 1 98 ? -11.500 7.533 6.593 1.00 96.00 98 GLN A N 1
ATOM 788 C CA . GLN A 1 98 ? -12.909 7.791 6.890 1.00 96.00 98 GLN A CA 1
ATOM 789 C C . GLN A 1 98 ? -13.749 6.528 6.677 1.00 96.00 98 GLN A C 1
ATOM 791 O O . GLN A 1 98 ? -14.555 6.177 7.538 1.00 96.00 98 GLN A O 1
ATOM 796 N N . GLU A 1 99 ? -13.499 5.803 5.584 1.00 94.56 99 GLU A N 1
ATOM 797 C CA . GLU A 1 99 ? -14.153 4.522 5.294 1.00 94.56 99 GLU A CA 1
ATOM 798 C C . GLU A 1 99 ? -13.852 3.473 6.378 1.00 94.56 99 GLU A C 1
ATOM 800 O O . GLU A 1 99 ? -14.766 2.804 6.860 1.00 94.56 99 GLU A O 1
ATOM 805 N N . PHE A 1 100 ? -12.597 3.369 6.823 1.00 95.56 100 PHE A N 1
ATOM 806 C CA . PHE A 1 100 ? -12.198 2.465 7.905 1.00 95.56 100 PHE A CA 1
ATOM 807 C C . PHE A 1 100 ? -12.930 2.769 9.222 1.00 95.56 100 PHE A C 1
ATOM 809 O O . PHE A 1 100 ? -13.432 1.860 9.882 1.00 95.56 100 PHE A O 1
ATOM 816 N N . ILE A 1 101 ? -13.035 4.051 9.587 1.00 94.31 101 ILE A N 1
ATOM 817 C CA . ILE A 1 101 ? -13.747 4.494 10.797 1.00 94.31 101 ILE A CA 1
ATOM 818 C C . ILE A 1 101 ? -15.258 4.245 10.679 1.00 94.31 101 ILE A C 1
ATOM 820 O O . ILE A 1 101 ? -15.912 3.924 11.669 1.00 94.31 101 ILE A O 1
ATOM 824 N N . ALA A 1 102 ? -15.839 4.403 9.490 1.00 92.75 102 ALA A N 1
ATOM 825 C CA . ALA A 1 102 ? -17.248 4.094 9.272 1.00 92.75 102 ALA A CA 1
ATOM 826 C C . ALA A 1 102 ? -17.522 2.589 9.453 1.00 92.75 102 ALA A C 1
ATOM 828 O O . ALA A 1 102 ? -18.460 2.217 10.155 1.00 92.75 102 ALA A O 1
ATOM 829 N N . GLN A 1 103 ? -16.661 1.730 8.896 1.00 89.31 103 GLN A N 1
ATOM 830 C CA . GLN A 1 103 ? -16.785 0.269 8.990 1.00 89.31 103 GLN A CA 1
ATOM 831 C C . GLN A 1 103 ? -16.632 -0.254 10.427 1.00 89.31 103 GLN A C 1
ATOM 833 O O . GLN A 1 103 ? -17.354 -1.170 10.837 1.00 89.31 103 GLN A O 1
ATOM 838 N N . SER A 1 104 ? -15.733 0.335 11.221 1.00 86.12 104 SER A N 1
ATOM 839 C CA . SER A 1 104 ? -15.561 -0.070 12.620 1.00 86.12 104 SER A CA 1
ATOM 840 C C . SER A 1 104 ? -16.793 0.259 13.475 1.00 86.12 104 SER A C 1
ATOM 842 O O . SER A 1 104 ? -17.227 -0.581 14.263 1.00 86.12 104 SER A O 1
ATOM 844 N N . LYS A 1 105 ? -17.438 1.411 13.246 1.00 82.69 105 LYS A N 1
ATOM 845 C CA . LYS A 1 105 ? -18.655 1.831 13.971 1.00 82.69 105 LYS A CA 1
ATOM 846 C C . LYS A 1 105 ? -19.876 0.943 13.698 1.00 82.69 105 LYS A C 1
ATOM 848 O O . LYS A 1 105 ? -20.663 0.674 14.607 1.00 82.69 105 LYS A O 1
ATOM 853 N N . THR A 1 106 ? -20.049 0.462 12.465 1.00 66.94 106 THR A N 1
ATOM 854 C CA . THR A 1 106 ? -21.174 -0.427 12.110 1.00 66.94 106 THR A CA 1
ATOM 855 C C . THR A 1 106 ? -21.070 -1.789 12.804 1.00 66.94 106 THR A C 1
ATOM 857 O O . THR A 1 106 ? -22.084 -2.367 13.193 1.00 66.94 106 THR A O 1
ATOM 860 N N . THR A 1 107 ? -19.846 -2.269 13.033 1.00 58.47 107 THR A N 1
ATOM 861 C CA . THR A 1 107 ? -19.590 -3.560 13.690 1.00 58.47 107 THR A CA 1
ATOM 862 C C . THR A 1 107 ? -19.912 -3.519 15.192 1.00 58.47 107 THR A C 1
ATOM 864 O O . THR A 1 107 ? -20.408 -4.500 15.748 1.00 58.47 107 THR A O 1
ATOM 867 N N . GLU A 1 108 ? -19.717 -2.376 15.858 1.00 54.59 108 GLU A N 1
ATOM 868 C CA . GLU A 1 108 ? -20.085 -2.201 17.274 1.00 54.59 108 GLU A CA 1
ATOM 869 C C . GLU A 1 108 ? -21.605 -2.112 17.481 1.00 54.59 108 GLU A C 1
ATOM 871 O O . GLU A 1 108 ? -22.136 -2.700 18.425 1.00 54.59 108 GLU A O 1
ATOM 876 N N . SER A 1 109 ? -22.336 -1.483 16.553 1.00 45.72 109 SER A N 1
ATOM 877 C CA . SER A 1 109 ? -23.801 -1.354 16.645 1.00 45.72 109 SER A CA 1
ATOM 878 C C . SER A 1 109 ? -24.550 -2.689 16.488 1.00 45.72 109 SER A C 1
ATOM 880 O O . SER A 1 109 ? -25.662 -2.834 16.994 1.00 45.72 109 SER A O 1
ATOM 882 N N . GLN A 1 110 ? -23.947 -3.701 15.851 1.00 41.88 110 GLN A N 1
ATOM 883 C CA . GLN A 1 110 ? -24.522 -5.053 15.783 1.00 41.88 110 GLN A CA 1
ATOM 884 C C . GLN A 1 110 ? -24.202 -5.928 17.003 1.00 41.88 110 GLN A C 1
ATOM 886 O O . GLN A 1 110 ? -24.990 -6.820 17.316 1.00 41.88 110 GLN A O 1
ATOM 891 N N . LYS A 1 111 ? -23.119 -5.663 17.750 1.00 42.22 111 LYS A N 1
ATOM 892 C CA . LYS A 1 111 ? -22.827 -6.405 18.992 1.00 42.22 111 LYS A CA 1
ATOM 893 C C . LYS A 1 111 ? -23.760 -6.038 20.148 1.00 42.22 111 LYS A C 1
ATOM 895 O O . LYS A 1 111 ? -24.012 -6.885 20.995 1.00 42.22 111 LYS A O 1
ATOM 900 N N . GLN A 1 112 ? -24.328 -4.831 20.156 1.00 38.31 112 GLN A N 1
ATOM 901 C CA . GLN A 1 112 ? -25.273 -4.389 21.194 1.00 38.31 112 GLN A CA 1
ATOM 902 C C . GLN A 1 112 ? -26.751 -4.701 20.881 1.00 38.31 112 GLN A C 1
ATOM 904 O O . GLN A 1 112 ? -27.601 -4.605 21.764 1.00 38.31 112 GLN A O 1
ATOM 909 N N . SER A 1 113 ? -27.069 -5.121 19.648 1.00 38.06 113 SER A N 1
ATOM 910 C CA . SER A 1 113 ? -28.426 -5.521 19.225 1.00 38.06 113 SER A CA 1
ATOM 911 C C . SER A 1 113 ? -28.632 -7.048 19.196 1.00 38.06 113 SER A C 1
ATOM 913 O O . SER A 1 113 ? -29.662 -7.537 18.742 1.00 38.06 113 SER A O 1
ATOM 915 N N . SER A 1 114 ? -27.669 -7.818 19.716 1.00 40.72 114 SER A N 1
ATOM 916 C CA . SER A 1 114 ? -27.794 -9.263 19.970 1.00 40.72 114 SER A CA 1
ATOM 917 C C . SER A 1 114 ? -27.962 -9.574 21.468 1.00 40.72 114 SER A C 1
ATOM 919 O O . SER A 1 114 ? -27.642 -10.671 21.915 1.00 40.72 114 SER A O 1
ATOM 921 N N . GLU A 1 115 ? -28.463 -8.617 22.256 1.00 42.31 115 GLU A N 1
ATOM 922 C CA . GLU A 1 115 ? -28.759 -8.800 23.690 1.00 42.31 115 GLU A CA 1
ATOM 923 C C . GLU A 1 115 ? -30.233 -8.489 24.044 1.00 42.31 115 GLU A C 1
ATOM 925 O O . GLU A 1 115 ? -30.624 -8.494 25.207 1.00 42.31 115 GLU A O 1
ATOM 930 N N . LYS A 1 116 ? -31.099 -8.249 23.043 1.00 42.84 116 LYS A N 1
ATOM 931 C CA . LYS A 1 116 ? -32.541 -7.974 23.233 1.00 42.84 116 LYS A CA 1
ATOM 932 C C . LYS A 1 116 ? -33.463 -8.763 22.293 1.00 42.84 116 LYS A C 1
ATOM 934 O O . LYS A 1 116 ? -34.430 -8.221 21.770 1.00 42.84 116 LYS A O 1
ATOM 939 N N . ALA A 1 117 ? -33.194 -10.053 22.089 1.00 48.56 117 ALA A N 1
ATOM 940 C CA . ALA A 1 117 ? -34.136 -10.935 21.385 1.00 48.56 117 ALA A CA 1
ATOM 941 C C . ALA A 1 117 ? -34.105 -12.407 21.844 1.00 48.56 117 ALA A C 1
ATOM 943 O O . ALA A 1 117 ? -34.343 -13.307 21.044 1.00 48.56 117 ALA A O 1
ATOM 944 N N . ASN A 1 118 ? -33.835 -12.688 23.125 1.00 52.94 118 ASN A N 1
ATOM 945 C CA . ASN A 1 118 ? -33.999 -14.041 23.684 1.00 52.94 118 ASN A CA 1
ATOM 946 C C . ASN A 1 118 ? -34.610 -14.089 25.101 1.00 52.94 118 ASN A C 1
ATOM 948 O O . ASN A 1 118 ? -34.583 -15.135 25.746 1.00 52.94 118 ASN A O 1
ATOM 952 N N . THR A 1 119 ? -35.293 -13.031 25.552 1.00 49.12 119 THR A N 1
ATOM 953 C CA . THR A 1 119 ? -36.195 -13.081 26.725 1.00 49.12 119 THR A CA 1
ATOM 954 C C . THR A 1 119 ? -37.463 -13.918 26.495 1.00 49.12 119 THR A C 1
ATOM 956 O O . THR A 1 119 ? -38.309 -14.008 27.380 1.00 49.12 119 THR A O 1
ATOM 959 N N . LEU A 1 120 ? -37.589 -14.582 25.340 1.00 54.19 120 LEU A N 1
ATOM 960 C CA . LEU A 1 120 ? -38.639 -15.563 25.047 1.00 54.19 120 LEU A CA 1
ATOM 961 C C . LEU A 1 120 ? -38.264 -17.014 25.406 1.00 54.19 120 LEU A C 1
ATOM 963 O O . LEU A 1 120 ? -39.090 -17.903 25.229 1.00 54.19 120 LEU A O 1
ATOM 967 N N . TRP A 1 121 ? -37.062 -17.278 25.936 1.00 52.47 121 TRP A N 1
ATOM 968 C CA . TRP A 1 121 ? -36.624 -18.644 26.277 1.00 52.47 121 TRP A CA 1
ATOM 969 C C . TRP A 1 121 ? -36.855 -19.053 27.746 1.00 52.47 121 TRP A C 1
ATOM 971 O O . TRP A 1 121 ? -36.485 -20.150 28.147 1.00 52.47 121 TRP A O 1
ATOM 981 N N . LEU A 1 122 ? -37.501 -18.208 28.562 1.00 51.09 122 LEU A N 1
ATOM 982 C CA . LEU A 1 122 ? -37.742 -18.489 29.990 1.00 51.09 122 LEU A CA 1
ATOM 983 C C . LEU A 1 122 ? -39.123 -19.096 30.323 1.00 51.09 122 LEU A C 1
ATOM 985 O O . LEU A 1 122 ? -39.395 -19.324 31.496 1.00 51.09 122 LEU A O 1
ATOM 989 N N . TRP A 1 123 ? -39.998 -19.366 29.342 1.00 57.25 123 TRP A N 1
ATOM 990 C CA . TRP A 1 123 ? -41.403 -19.751 29.610 1.00 57.25 123 TRP A CA 1
ATOM 991 C C . TRP A 1 123 ? -41.919 -20.995 28.859 1.00 57.25 123 TRP A C 1
ATOM 993 O O . TRP A 1 123 ? -43.126 -21.195 28.783 1.00 57.25 123 TRP A O 1
ATOM 1003 N N . MET A 1 124 ? -41.053 -21.873 28.343 1.00 52.53 124 MET A N 1
ATOM 1004 C CA . MET A 1 124 ? -41.489 -23.178 27.808 1.00 52.53 124 MET A CA 1
ATOM 1005 C C . MET A 1 124 ? -40.871 -24.341 28.587 1.00 52.53 124 MET A C 1
ATOM 1007 O O . MET A 1 124 ? -40.067 -25.119 28.082 1.00 52.53 124 MET A O 1
ATOM 1011 N N . GLY A 1 125 ? -41.273 -24.444 29.853 1.00 47.56 125 GLY A N 1
ATOM 1012 C CA . GLY A 1 125 ? -41.390 -25.739 30.511 1.00 47.56 125 GLY A CA 1
ATOM 1013 C C . GLY A 1 125 ? -42.668 -26.438 30.030 1.00 47.56 125 GLY A C 1
ATOM 1014 O O . GLY A 1 125 ? -43.669 -25.775 29.783 1.00 47.56 125 GLY A O 1
ATOM 1015 N N . ALA A 1 126 ? -42.615 -27.769 29.955 1.00 46.44 126 ALA A N 1
ATOM 1016 C CA . ALA A 1 126 ? -43.662 -28.697 29.504 1.00 46.44 126 ALA A CA 1
ATOM 1017 C C . ALA A 1 126 ? -43.816 -28.803 27.975 1.00 46.44 126 ALA A C 1
ATOM 1019 O O . ALA A 1 126 ? -44.342 -27.930 27.293 1.00 46.44 126 ALA A O 1
ATOM 1020 N N . GLY A 1 127 ? -43.295 -29.908 27.441 1.00 45.50 127 GLY A N 1
ATOM 1021 C CA . GLY A 1 127 ? -43.176 -30.140 26.013 1.00 45.50 127 GLY A CA 1
ATOM 1022 C C . GLY A 1 127 ? -44.456 -30.580 25.324 1.00 45.50 127 GLY A C 1
ATOM 1023 O O . GLY A 1 127 ? -45.332 -31.164 25.942 1.00 45.50 127 GLY A O 1
ATOM 1024 N N . VAL A 1 128 ? -44.466 -30.389 24.008 1.00 43.34 128 VAL A N 1
ATOM 1025 C CA . VAL A 1 128 ? -45.076 -31.273 23.013 1.00 43.34 128 VAL A CA 1
ATOM 1026 C C . VAL A 1 128 ? -44.251 -31.096 21.734 1.00 43.34 128 VAL A C 1
ATOM 1028 O O . VAL A 1 128 ? -44.136 -29.993 21.207 1.00 43.34 128 VAL A O 1
ATOM 1031 N N . ALA A 1 129 ? -43.647 -32.179 21.249 1.00 51.38 129 ALA A N 1
ATOM 1032 C CA . ALA A 1 129 ? -43.050 -32.240 19.923 1.00 51.38 129 ALA A CA 1
ATOM 1033 C C . ALA A 1 129 ? -44.159 -32.506 18.902 1.00 51.38 129 ALA A C 1
ATOM 1035 O O . ALA A 1 129 ? -44.793 -33.553 18.988 1.00 51.38 129 ALA A O 1
ATOM 1036 N N . VAL A 1 130 ? -44.364 -31.620 17.922 1.00 49.16 130 VAL A N 1
ATOM 1037 C CA . VAL A 1 130 ? -45.010 -32.001 16.655 1.00 49.16 130 VAL A CA 1
ATOM 1038 C C . VAL A 1 130 ? -44.353 -31.267 15.487 1.00 49.16 130 VAL A C 1
ATOM 1040 O O . VAL A 1 130 ? -44.355 -30.044 15.389 1.00 49.16 130 VAL A O 1
ATOM 1043 N N . VAL A 1 131 ? -43.782 -32.094 14.619 1.00 51.38 131 VAL A N 1
ATOM 1044 C CA . VAL A 1 131 ? -43.168 -31.829 13.319 1.00 51.38 131 VAL A CA 1
ATOM 1045 C C . VAL A 1 131 ? -44.245 -31.544 12.278 1.00 51.38 131 VAL A C 1
ATOM 1047 O O . VAL A 1 131 ? -45.020 -32.449 12.005 1.00 51.38 131 VAL A O 1
ATOM 1050 N N . VAL A 1 132 ? -44.246 -30.369 11.645 1.00 45.62 132 VAL A N 1
ATOM 1051 C CA . VAL A 1 132 ? -44.748 -30.110 10.273 1.00 45.62 132 VAL A CA 1
ATOM 1052 C C . VAL A 1 132 ? -44.311 -28.675 9.893 1.00 45.62 132 VAL A C 1
ATOM 1054 O O . VAL A 1 132 ? -44.183 -27.847 10.784 1.00 45.62 132 VAL A O 1
ATOM 1057 N N . THR A 1 133 ? -43.982 -28.252 8.671 1.00 42.66 133 THR A N 1
ATOM 1058 C CA . THR A 1 133 ? -44.452 -28.596 7.319 1.00 42.66 133 THR A CA 1
ATOM 1059 C C . THR A 1 133 ? -43.464 -28.019 6.290 1.00 42.66 133 THR A C 1
ATOM 1061 O O . THR A 1 133 ? -43.035 -26.878 6.422 1.00 42.66 133 THR A O 1
ATOM 1064 N N . THR A 1 134 ? -43.154 -28.817 5.265 1.00 40.66 134 THR A N 1
ATOM 1065 C CA . THR A 1 134 ? -42.903 -28.465 3.847 1.00 40.66 134 THR A CA 1
ATOM 1066 C C . THR A 1 134 ? -42.232 -27.129 3.490 1.00 40.66 134 THR A C 1
ATOM 1068 O O . THR A 1 134 ? -42.826 -26.058 3.589 1.00 40.66 134 THR A O 1
ATOM 1071 N N . ILE A 1 135 ? -41.044 -27.228 2.887 1.00 43.16 135 ILE A N 1
ATOM 1072 C CA . ILE A 1 135 ? -40.408 -26.160 2.106 1.00 43.16 135 ILE A CA 1
ATOM 1073 C C . ILE A 1 135 ? -41.301 -25.857 0.894 1.00 43.16 135 ILE A C 1
ATOM 1075 O O . ILE A 1 135 ? -41.457 -26.707 0.017 1.00 43.16 135 ILE A O 1
ATOM 1079 N N . VAL A 1 136 ? -41.871 -24.653 0.819 1.00 47.94 136 VAL A N 1
ATOM 1080 C CA . VAL A 1 136 ? -42.426 -24.144 -0.441 1.00 47.94 136 VAL A CA 1
ATOM 1081 C C . VAL A 1 136 ? -41.254 -23.619 -1.267 1.00 47.94 136 VAL A C 1
ATOM 1083 O O . VAL A 1 136 ? -40.678 -22.577 -0.961 1.00 47.94 136 VAL A O 1
ATOM 1086 N N . LEU A 1 137 ? -40.884 -24.366 -2.306 1.00 46.25 137 LEU A N 1
ATOM 1087 C CA . LEU A 1 137 ? -40.060 -23.868 -3.404 1.00 46.25 137 LEU A CA 1
ATOM 1088 C C . LEU A 1 137 ? -40.876 -22.822 -4.175 1.00 46.25 137 LEU A C 1
ATOM 1090 O O . LEU A 1 137 ? -41.793 -23.185 -4.908 1.00 46.25 137 LEU A O 1
ATOM 1094 N N . VAL A 1 138 ? -40.534 -21.539 -4.038 1.00 46.00 138 VAL A N 1
ATOM 1095 C CA . VAL A 1 138 ? -40.898 -20.536 -5.047 1.00 46.00 138 VAL A CA 1
ATOM 1096 C C . VAL A 1 138 ? -39.678 -20.290 -5.921 1.00 46.00 138 VAL A C 1
ATOM 1098 O O . VAL A 1 138 ? -38.659 -19.748 -5.497 1.00 46.00 138 VAL A O 1
ATOM 1101 N N . VAL A 1 139 ? -39.813 -20.778 -7.146 1.00 44.56 139 VAL A N 1
ATOM 1102 C CA . VAL A 1 139 ? -38.901 -20.663 -8.276 1.00 44.56 139 VAL A CA 1
ATOM 1103 C C . VAL A 1 139 ? -39.239 -19.392 -9.062 1.00 44.56 139 VAL A C 1
ATOM 1105 O O . VAL A 1 139 ? -40.398 -19.171 -9.383 1.00 44.56 139 VAL A O 1
ATOM 1108 N N . SER A 1 140 ? -38.184 -18.660 -9.437 1.00 43.66 140 SER A N 1
ATOM 1109 C CA . SER A 1 140 ? -38.007 -17.899 -10.689 1.00 43.66 140 SER A CA 1
ATOM 1110 C C . SER A 1 140 ? -38.862 -16.658 -10.983 1.00 43.66 140 SER A C 1
ATOM 1112 O O . SER A 1 140 ? -40.087 -16.676 -10.936 1.00 43.66 140 SER A O 1
ATOM 1114 N N . GLY A 1 141 ? -38.173 -15.603 -11.433 1.00 33.09 141 GLY A N 1
ATOM 1115 C CA . GLY A 1 141 ? -38.776 -14.435 -12.072 1.00 33.09 141 GLY A CA 1
ATOM 1116 C C . GLY A 1 141 ? -37.781 -13.302 -12.330 1.00 33.09 141 GLY A C 1
ATOM 1117 O O . GLY A 1 141 ? -37.786 -12.306 -11.616 1.00 33.09 141 GLY A O 1
ATOM 1118 N N . SER A 1 142 ? -36.920 -13.463 -13.336 1.00 42.31 142 SER A N 1
ATOM 1119 C CA . SER A 1 142 ? -36.155 -12.376 -13.971 1.00 42.31 142 SER A CA 1
ATOM 1120 C C . SER A 1 142 ? -37.007 -11.674 -15.046 1.00 42.31 142 SER A C 1
ATOM 1122 O O . SER A 1 142 ? -37.844 -12.348 -15.643 1.00 42.31 142 SER A O 1
ATOM 1124 N N . ALA A 1 143 ? -36.678 -10.406 -15.361 1.00 38.34 143 ALA A N 1
ATOM 1125 C CA . ALA A 1 143 ? -37.190 -9.508 -16.434 1.00 38.34 143 ALA A CA 1
ATOM 1126 C C . ALA A 1 143 ? -38.224 -8.467 -15.947 1.00 38.34 143 ALA A C 1
ATOM 1128 O O . ALA A 1 143 ? -39.138 -8.824 -15.219 1.00 38.34 143 ALA A O 1
ATOM 1129 N N . GLY A 1 144 ? -38.189 -7.169 -16.273 1.00 31.52 144 GLY A N 1
ATOM 1130 C CA . GLY A 1 144 ? -37.374 -6.308 -17.149 1.00 31.52 144 GLY A CA 1
ATOM 1131 C C . GLY A 1 144 ? -37.686 -4.825 -16.794 1.00 31.52 144 GLY A C 1
ATOM 1132 O O . GLY A 1 144 ? -38.703 -4.562 -16.162 1.00 31.52 144 GLY A O 1
ATOM 1133 N N 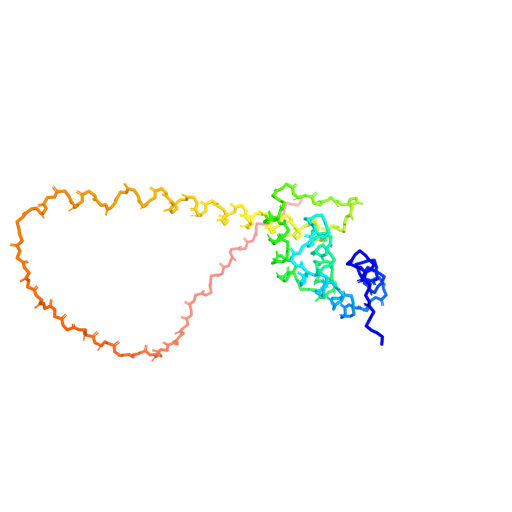. GLU A 1 145 ? -36.726 -3.893 -16.874 1.00 35.69 145 GLU A N 1
ATOM 1134 C CA . GLU A 1 145 ? -36.559 -2.864 -17.937 1.00 35.69 145 GLU A CA 1
ATOM 1135 C C . GLU A 1 145 ? -37.356 -1.530 -17.771 1.00 35.69 145 GLU A C 1
ATOM 1137 O O . GLU A 1 145 ? -38.515 -1.471 -18.150 1.00 35.69 145 GLU A O 1
ATOM 1142 N N . ASN A 1 146 ? -36.646 -0.473 -17.296 1.00 41.75 146 ASN A N 1
ATOM 1143 C CA . ASN A 1 146 ? -36.638 0.983 -17.666 1.00 41.75 146 ASN A CA 1
ATOM 1144 C C . ASN A 1 146 ? -37.934 1.852 -17.724 1.00 41.75 146 ASN A C 1
ATOM 1146 O O . ASN A 1 146 ? -39.022 1.302 -17.834 1.00 41.75 146 ASN A O 1
ATOM 1150 N N . PRO A 1 147 ? -37.868 3.213 -17.823 1.00 49.56 147 PRO A N 1
ATOM 1151 C CA . PRO A 1 147 ? -36.834 4.227 -17.499 1.00 49.56 147 PRO A CA 1
ATOM 1152 C C . PRO A 1 147 ? -37.420 5.438 -16.687 1.00 49.56 147 PRO A C 1
ATOM 1154 O O . PRO A 1 147 ? -38.526 5.363 -16.166 1.00 49.56 147 PRO A O 1
ATOM 1157 N N . ASP A 1 148 ? -36.685 6.559 -16.610 1.00 42.59 148 ASP A N 1
ATOM 1158 C CA . ASP A 1 148 ? -37.128 7.924 -16.232 1.00 42.59 148 ASP A CA 1
ATOM 1159 C C . ASP A 1 148 ? -37.188 8.338 -14.746 1.00 42.59 148 ASP A C 1
ATOM 1161 O O . ASP A 1 148 ? -38.238 8.392 -14.109 1.00 42.59 148 ASP A O 1
ATOM 1165 N N . GLN A 1 149 ? -36.056 8.855 -14.248 1.00 44.16 149 GLN A N 1
ATOM 1166 C CA . GLN A 1 149 ? -36.069 10.172 -13.597 1.00 44.16 149 GLN A CA 1
ATOM 1167 C C . GLN A 1 149 ? -34.680 10.827 -13.650 1.00 44.16 149 GLN A C 1
ATOM 1169 O O . GLN A 1 149 ? -33.826 10.636 -12.785 1.00 44.16 149 GLN A O 1
ATOM 1174 N N . LEU A 1 150 ? -34.455 11.631 -14.692 1.00 44.66 150 LEU A N 1
ATOM 1175 C CA . LEU A 1 150 ? -33.416 12.658 -14.703 1.00 44.66 150 LEU A CA 1
ATOM 1176 C C . LEU A 1 150 ? -33.786 13.724 -13.663 1.00 44.66 150 LEU A C 1
ATOM 1178 O O . LEU A 1 150 ? -34.574 14.627 -13.943 1.00 44.66 150 LEU A O 1
ATOM 1182 N N . GLN A 1 151 ? -33.223 13.640 -12.458 1.00 51.94 151 GLN A N 1
ATOM 1183 C CA . GLN A 1 151 ? -33.235 14.777 -11.542 1.00 51.94 151 GLN A CA 1
ATOM 1184 C C . GLN A 1 151 ? -32.230 15.81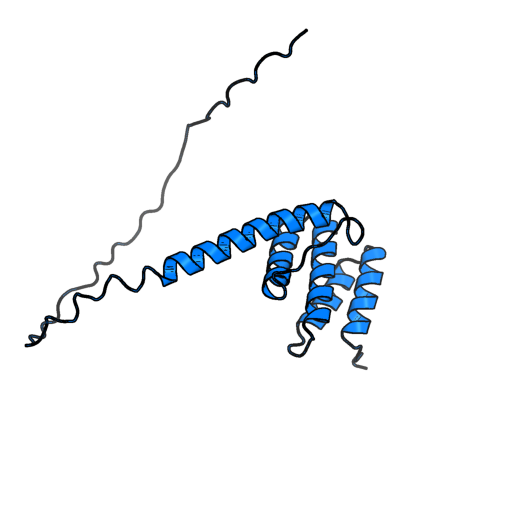7 -12.040 1.00 51.94 151 GLN A C 1
ATOM 1186 O O . GLN A 1 151 ? -31.030 15.763 -11.779 1.00 51.94 151 GLN A O 1
ATOM 1191 N N . SER A 1 152 ? -32.772 16.749 -12.820 1.00 49.06 152 SER A N 1
ATOM 1192 C CA . SER A 1 152 ? -32.191 18.044 -13.147 1.00 49.06 152 SER A CA 1
ATOM 1193 C C . SER A 1 152 ? -31.715 18.728 -11.859 1.00 49.06 152 SER A C 1
ATOM 1195 O O . SER A 1 152 ? -32.518 19.057 -10.987 1.00 49.06 152 SER A O 1
ATOM 1197 N N . LEU A 1 153 ? -30.400 18.899 -11.715 1.00 52.53 153 LEU A N 1
ATOM 1198 C CA . LEU A 1 153 ? -29.821 19.699 -10.640 1.00 52.53 153 LEU A CA 1
ATOM 1199 C C . LEU A 1 153 ? -30.100 21.181 -10.918 1.00 52.53 153 LEU A C 1
ATOM 1201 O O . LEU A 1 153 ? -29.851 21.674 -12.018 1.00 52.53 153 LEU A O 1
ATOM 1205 N N . SER A 1 154 ? -30.623 21.874 -9.909 1.00 56.66 154 SER A N 1
ATOM 1206 C CA . SER A 1 154 ? -30.919 23.307 -9.926 1.00 56.66 154 SER A CA 1
ATOM 1207 C C . SER A 1 154 ? -29.695 24.147 -10.317 1.00 56.66 154 SER A C 1
ATOM 1209 O O . SER A 1 154 ? -28.600 23.933 -9.795 1.00 56.66 154 SER A O 1
ATOM 1211 N N . ASN A 1 155 ? -29.892 25.133 -11.200 1.00 68.12 155 ASN A N 1
ATOM 1212 C CA . ASN A 1 155 ? -28.846 26.075 -11.613 1.00 68.12 155 ASN A CA 1
ATOM 1213 C C . ASN A 1 155 ? -28.290 26.882 -10.418 1.00 68.12 155 ASN A C 1
ATOM 1215 O O . ASN A 1 155 ? -29.071 27.306 -9.560 1.00 68.12 155 ASN A O 1
ATOM 1219 N N . PRO A 1 156 ? -26.969 27.144 -10.369 1.00 73.31 156 PRO A N 1
ATOM 1220 C CA . PRO A 1 156 ? -26.359 27.951 -9.317 1.00 73.31 156 PRO A CA 1
ATOM 1221 C C . PRO A 1 156 ? -26.692 29.451 -9.455 1.00 73.31 156 PRO A C 1
ATOM 1223 O O . PRO A 1 156 ? -27.004 29.923 -10.553 1.00 73.31 156 PRO A O 1
ATOM 1226 N N . PRO A 1 157 ? -26.627 30.213 -8.345 1.00 73.94 157 PRO A N 1
ATOM 1227 C CA . PRO A 1 157 ? -26.946 31.639 -8.327 1.00 73.94 157 PRO A CA 1
ATOM 1228 C C . PRO A 1 157 ? -25.932 32.480 -9.128 1.00 73.94 157 PRO A C 1
ATOM 1230 O O . PRO A 1 157 ? -24.768 32.089 -9.246 1.00 73.94 157 PRO A O 1
ATOM 1233 N N . PRO A 1 158 ? -26.344 33.646 -9.662 1.00 76.00 158 PRO A N 1
ATOM 1234 C CA . PRO A 1 158 ? -25.454 34.525 -10.414 1.00 76.00 158 PRO A CA 1
ATOM 1235 C C . PRO A 1 158 ? -24.426 35.215 -9.505 1.00 76.00 158 PRO A C 1
ATOM 1237 O O . PRO A 1 158 ? -24.716 35.557 -8.357 1.00 76.00 158 PRO A O 1
ATOM 1240 N N . PHE A 1 159 ? -23.227 35.443 -10.045 1.00 63.97 159 PHE A N 1
ATOM 1241 C CA . PHE A 1 159 ? -22.148 36.143 -9.347 1.00 63.97 159 PHE A CA 1
ATOM 1242 C C . PHE A 1 159 ? -22.413 37.657 -9.246 1.00 63.97 159 PHE A C 1
ATOM 1244 O O . PHE A 1 159 ? -22.986 38.237 -10.173 1.00 63.97 159 PHE A O 1
ATOM 1251 N N . PRO A 1 160 ? -21.991 38.303 -8.142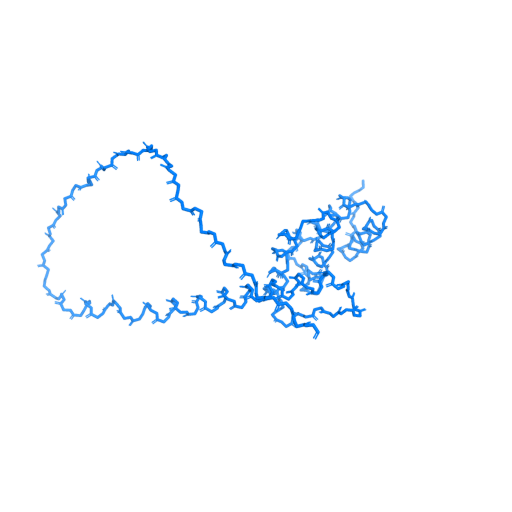 1.00 61.22 160 PRO A N 1
ATOM 1252 C CA . PRO A 1 160 ? -22.076 39.752 -7.992 1.00 61.22 160 PRO A CA 1
ATOM 1253 C C . PRO A 1 160 ? -21.111 40.463 -8.954 1.00 61.22 160 PRO A C 1
ATOM 1255 O O . PRO A 1 160 ? -20.009 39.968 -9.199 1.00 61.22 160 PRO A O 1
ATOM 1258 N N . GLN A 1 161 ? -21.555 41.604 -9.494 1.00 61.75 161 GLN A N 1
ATOM 1259 C CA . GLN A 1 161 ? -20.743 42.517 -10.311 1.00 61.75 161 GLN A CA 1
ATOM 1260 C C . GLN A 1 161 ? -19.858 43.412 -9.446 1.00 61.75 161 GLN A C 1
ATOM 1262 O O . GLN A 1 161 ? -20.328 43.807 -8.353 1.00 61.75 161 GLN A O 1
#